Protein AF-A0A6I9MZI5-F1 (afdb_monomer_lite)

Foldseek 3Di:
DVLVVLLQLLQALVSLVVCVVVVVLVVLVVVLVVDDQLVVNVSSVSNNCSNPDDQDDPVNRGVVPDDDPPVRVVVVVVVVVVSVVVSVVVVVVVVVVVVVVVVVVVVVVVVVVVVVVVVVD

InterPro domains:
  IPR007206 Protein HGH1 C-terminal [PF04064] (5-58)
  IPR039717 Protein Hgh1 [PTHR13387] (1-85)

Organism: NCBI:txid8208

Radius of gyration: 22.85 Å; chains: 1; bounding box: 44×20×77 Å

Structure (mmCIF, N/CA/C/O backbone):
data_AF-A0A6I9MZI5-F1
#
_entry.id   AF-A0A6I9MZI5-F1
#
loop_
_atom_site.group_PDB
_atom_site.id
_atom_site.type_symbol
_atom_site.label_atom_id
_atom_site.label_alt_id
_atom_site.label_comp_id
_atom_site.label_asym_id
_atom_site.label_entity_id
_atom_site.label_seq_id
_atom_site.pdbx_PDB_ins_code
_atom_site.Cartn_x
_atom_site.Cartn_y
_atom_site.Cartn_z
_atom_site.occupancy
_atom_site.B_iso_or_equiv
_atom_site.auth_seq_id
_atom_site.auth_comp_id
_atom_site.auth_asym_id
_atom_site.auth_atom_id
_atom_site.pdbx_PDB_model_num
ATOM 1 N N . MET A 1 1 ? 0.926 9.900 4.571 1.00 78.00 1 MET A N 1
ATOM 2 C CA . MET A 1 1 ? 2.022 10.777 4.078 1.00 78.00 1 MET A CA 1
ATOM 3 C C . MET A 1 1 ? 3.391 10.088 4.002 1.00 78.00 1 MET A C 1
ATOM 5 O O . MET A 1 1 ? 3.969 10.060 2.923 1.00 78.00 1 MET A O 1
ATOM 9 N N . LEU A 1 2 ? 3.970 9.542 5.089 1.00 94.25 2 LEU A N 1
ATOM 10 C CA . LEU A 1 2 ? 5.327 8.951 5.017 1.00 94.25 2 LEU A CA 1
ATOM 11 C C . LEU A 1 2 ? 5.385 7.636 4.221 1.00 94.25 2 LEU A C 1
ATOM 13 O O . LEU A 1 2 ? 6.243 7.505 3.355 1.00 94.25 2 LEU A O 1
ATOM 17 N N . LEU A 1 3 ? 4.469 6.694 4.472 1.00 95.81 3 LEU A N 1
ATOM 18 C CA . LEU A 1 3 ? 4.428 5.416 3.743 1.00 95.81 3 LEU A CA 1
ATOM 19 C C . LEU A 1 3 ? 4.167 5.611 2.247 1.00 95.81 3 LEU A C 1
ATOM 21 O O . LEU A 1 3 ? 4.867 5.029 1.430 1.00 95.81 3 LEU A O 1
ATOM 25 N N . GLU A 1 4 ? 3.249 6.506 1.887 1.00 95.06 4 GLU A N 1
ATOM 26 C CA . GLU A 1 4 ? 2.990 6.876 0.487 1.00 95.06 4 GLU A CA 1
ATOM 27 C C . GLU A 1 4 ? 4.228 7.492 -0.178 1.00 95.06 4 GLU A C 1
ATOM 29 O O . GLU A 1 4 ? 4.495 7.239 -1.346 1.00 95.06 4 GLU A O 1
ATOM 34 N N . THR A 1 5 ? 5.031 8.262 0.567 1.00 96.62 5 THR A N 1
ATOM 35 C CA . THR A 1 5 ? 6.302 8.794 0.049 1.00 96.62 5 THR A CA 1
ATOM 36 C C . THR A 1 5 ? 7.301 7.666 -0.205 1.00 96.62 5 THR A C 1
ATOM 38 O O . THR A 1 5 ? 7.998 7.683 -1.216 1.00 96.62 5 THR A O 1
ATOM 41 N N . LEU A 1 6 ? 7.378 6.674 0.689 1.00 96.94 6 LEU A N 1
ATOM 42 C CA . LEU A 1 6 ? 8.219 5.495 0.478 1.00 96.94 6 LEU A CA 1
ATOM 43 C C . LEU A 1 6 ? 7.751 4.690 -0.741 1.00 96.94 6 LEU A C 1
ATOM 45 O O . LEU A 1 6 ? 8.586 4.305 -1.552 1.00 96.94 6 LEU A O 1
ATOM 49 N N . LEU A 1 7 ? 6.440 4.510 -0.903 1.00 97.19 7 LEU A N 1
ATOM 50 C CA . LEU A 1 7 ? 5.837 3.870 -2.073 1.00 97.19 7 LEU A CA 1
ATOM 51 C C . LEU A 1 7 ? 6.140 4.643 -3.365 1.00 97.19 7 LEU A C 1
ATOM 53 O O . LEU A 1 7 ? 6.476 4.059 -4.388 1.00 97.19 7 LEU A O 1
ATOM 57 N N . LEU A 1 8 ? 6.105 5.974 -3.326 1.00 96.75 8 LEU A N 1
ATOM 58 C CA . LEU A 1 8 ? 6.468 6.781 -4.487 1.00 96.75 8 LEU A CA 1
ATOM 59 C C . LEU A 1 8 ? 7.955 6.629 -4.845 1.00 96.75 8 LEU A C 1
ATOM 61 O O . LEU A 1 8 ? 8.309 6.598 -6.020 1.00 96.75 8 LEU A O 1
ATOM 65 N N . LEU A 1 9 ? 8.841 6.494 -3.853 1.00 96.81 9 LEU A N 1
ATOM 66 C CA . LEU A 1 9 ? 10.261 6.237 -4.108 1.00 96.81 9 LEU A CA 1
ATOM 67 C C . LEU A 1 9 ? 10.481 4.882 -4.794 1.00 96.81 9 LEU A C 1
ATOM 69 O O . LEU A 1 9 ? 11.375 4.782 -5.636 1.00 96.81 9 LEU A O 1
ATOM 73 N N . THR A 1 10 ? 9.671 3.862 -4.491 1.00 97.12 10 THR A N 1
ATOM 74 C CA . THR A 1 10 ? 9.760 2.540 -5.134 1.00 97.12 10 THR A CA 1
ATOM 75 C C . THR A 1 10 ? 9.186 2.504 -6.554 1.00 97.12 10 THR A C 1
ATOM 77 O O . THR A 1 10 ? 9.308 1.477 -7.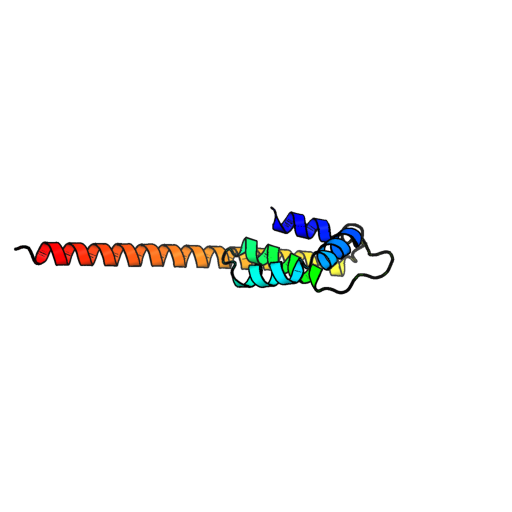222 1.00 97.12 10 THR A O 1
ATOM 80 N N . ALA A 1 11 ? 8.649 3.615 -7.075 1.00 96.94 11 ALA A N 1
ATOM 81 C CA . ALA A 1 11 ? 8.208 3.710 -8.469 1.00 96.94 11 ALA A CA 1
ATOM 82 C C . ALA A 1 11 ? 9.341 3.447 -9.472 1.00 96.94 11 ALA A C 1
ATOM 84 O O . ALA A 1 11 ? 9.110 2.883 -10.539 1.00 96.94 11 ALA A O 1
ATOM 85 N N . THR A 1 12 ? 10.579 3.809 -9.124 1.00 96.81 12 THR A N 1
ATOM 86 C CA . THR A 1 12 ? 11.750 3.593 -9.983 1.00 96.81 12 THR A CA 1
ATOM 87 C C . THR A 1 12 ? 12.572 2.396 -9.522 1.00 96.81 12 THR A C 1
ATOM 89 O O . THR A 1 12 ? 12.719 2.156 -8.319 1.00 96.81 12 THR A O 1
ATOM 92 N N . LYS A 1 13 ? 13.223 1.715 -10.471 1.00 96.25 13 LYS A N 1
ATOM 93 C CA . LYS A 1 13 ? 14.210 0.666 -10.174 1.00 96.25 13 LYS A CA 1
ATOM 94 C C . LYS A 1 13 ? 15.268 1.113 -9.164 1.00 96.25 13 LYS A C 1
ATOM 96 O O . LYS A 1 13 ? 15.578 0.394 -8.222 1.00 96.25 13 LYS A O 1
ATOM 101 N N . ALA A 1 14 ? 15.820 2.316 -9.334 1.00 96.56 14 ALA A N 1
ATOM 102 C CA . ALA A 1 14 ? 16.847 2.833 -8.430 1.00 96.56 14 ALA A CA 1
ATOM 103 C C . ALA A 1 14 ? 16.341 2.934 -6.980 1.00 96.56 14 ALA A C 1
ATOM 105 O O . ALA A 1 14 ? 17.085 2.636 -6.046 1.00 96.56 14 ALA A O 1
ATOM 106 N N . GLY A 1 15 ? 15.076 3.320 -6.791 1.00 96.88 15 GLY A N 1
ATOM 107 C CA . GLY A 1 15 ? 14.428 3.322 -5.486 1.00 96.88 15 GLY A CA 1
ATOM 108 C C . GLY A 1 15 ? 14.252 1.918 -4.913 1.00 96.88 15 GLY A C 1
ATOM 109 O O . GLY A 1 15 ? 14.663 1.681 -3.776 1.00 96.88 15 GLY A O 1
ATOM 110 N N . ARG A 1 16 ? 13.735 0.967 -5.703 1.00 97.19 16 ARG A N 1
ATOM 111 C CA . ARG A 1 16 ? 13.586 -0.442 -5.284 1.00 97.19 16 ARG A CA 1
ATOM 112 C C . ARG A 1 16 ? 14.923 -1.071 -4.884 1.00 97.19 16 ARG A C 1
ATOM 114 O O . ARG A 1 16 ? 15.039 -1.600 -3.779 1.00 97.19 16 ARG A O 1
ATOM 121 N N . ASP A 1 17 ? 15.967 -0.877 -5.692 1.00 96.62 17 ASP A N 1
ATOM 122 C CA . ASP A 1 17 ? 17.330 -1.345 -5.404 1.00 96.62 17 ASP A CA 1
ATOM 123 C C . ASP A 1 17 ? 17.860 -0.790 -4.065 1.00 96.62 17 ASP A C 1
ATOM 125 O O . ASP A 1 17 ? 18.592 -1.465 -3.336 1.00 96.62 17 ASP A O 1
ATOM 129 N N . ILE A 1 18 ? 17.550 0.471 -3.731 1.00 97.69 18 ILE A N 1
ATOM 130 C CA . ILE A 1 18 ? 17.955 1.079 -2.454 1.00 97.69 18 ILE A CA 1
ATOM 131 C C . ILE A 1 18 ? 17.216 0.415 -1.291 1.00 97.69 18 ILE A C 1
ATOM 133 O O . ILE A 1 18 ? 17.842 0.112 -0.272 1.00 97.69 18 ILE A O 1
ATOM 137 N N . PHE A 1 19 ? 15.912 0.185 -1.426 1.00 97.25 19 PHE A N 1
ATOM 138 C CA . PHE A 1 19 ? 15.097 -0.426 -0.377 1.00 97.25 19 PHE A CA 1
ATOM 139 C C . PHE A 1 19 ? 15.518 -1.872 -0.097 1.00 97.25 19 PHE A C 1
ATOM 141 O O . PHE A 1 19 ? 15.629 -2.258 1.071 1.00 97.25 19 PHE A O 1
ATOM 148 N N . GLU A 1 20 ? 15.839 -2.638 -1.142 1.00 95.19 20 GLU A N 1
ATOM 149 C CA . GLU A 1 20 ? 16.388 -3.989 -1.020 1.00 95.19 20 GLU A CA 1
ATOM 150 C C . GLU A 1 20 ? 17.727 -3.969 -0.263 1.00 95.19 20 GLU A C 1
ATOM 152 O O . GLU A 1 20 ? 17.876 -4.619 0.777 1.00 95.19 20 GLU A O 1
ATOM 157 N N . LYS A 1 21 ? 18.678 -3.124 -0.695 1.00 97.25 21 LYS A N 1
ATOM 158 C CA . LYS A 1 21 ? 19.996 -2.960 -0.044 1.00 97.25 21 LYS A CA 1
ATOM 159 C C . LYS A 1 21 ? 19.904 -2.524 1.416 1.00 97.25 21 LYS A C 1
ATOM 161 O O . LYS A 1 21 ? 20.817 -2.790 2.197 1.00 97.25 21 LYS A O 1
ATOM 166 N N . LYS A 1 22 ? 18.843 -1.805 1.783 1.00 97.06 22 LYS A N 1
ATOM 167 C CA . LYS A 1 22 ? 18.588 -1.336 3.150 1.00 97.06 22 LYS A CA 1
ATOM 168 C C . LYS A 1 22 ? 17.716 -2.288 3.965 1.00 97.06 22 LYS A C 1
ATOM 170 O O . LYS A 1 22 ? 17.454 -1.986 5.124 1.00 97.06 22 LYS A O 1
ATOM 175 N N . SER A 1 23 ? 17.307 -3.425 3.396 1.00 95.75 23 SER A N 1
ATOM 176 C CA . SER A 1 23 ? 16.448 -4.409 4.061 1.00 95.75 23 SER A CA 1
ATOM 177 C C . SER A 1 23 ? 15.167 -3.776 4.617 1.00 95.75 23 SER A C 1
ATOM 179 O O . SER A 1 23 ? 14.769 -4.041 5.751 1.00 95.75 23 SER A O 1
ATOM 181 N N . VAL A 1 24 ? 14.515 -2.926 3.817 1.00 97.19 24 VAL A N 1
ATOM 182 C CA . VAL A 1 24 ? 13.281 -2.238 4.228 1.00 97.19 24 VAL A CA 1
ATOM 183 C C . VAL A 1 24 ? 12.113 -3.219 4.358 1.00 97.19 24 VAL A C 1
ATOM 185 O O . VAL A 1 24 ? 11.339 -3.116 5.307 1.00 97.19 24 VAL A O 1
ATOM 188 N N . TYR A 1 25 ? 12.016 -4.216 3.471 1.00 96.81 25 TYR A N 1
ATOM 189 C CA . TYR A 1 25 ? 10.910 -5.181 3.473 1.00 96.81 25 TYR A CA 1
ATOM 190 C C . TYR A 1 25 ? 10.704 -5.897 4.824 1.00 96.81 25 TYR A C 1
ATOM 192 O O . TYR A 1 25 ? 9.590 -5.841 5.339 1.00 96.81 25 TYR A O 1
ATOM 200 N N . PRO A 1 26 ? 11.721 -6.518 5.461 1.00 97.00 26 PRO A N 1
ATOM 201 C CA . PRO A 1 26 ? 11.543 -7.138 6.775 1.00 97.00 26 PRO A CA 1
ATOM 202 C C . PRO A 1 26 ? 10.975 -6.198 7.845 1.00 97.00 26 PRO A C 1
ATOM 204 O O . PRO A 1 26 ? 10.202 -6.654 8.685 1.00 97.00 26 PRO A O 1
ATOM 207 N N . ILE A 1 27 ? 11.339 -4.911 7.805 1.00 96.62 27 ILE A N 1
ATOM 208 C CA . ILE A 1 27 ? 10.859 -3.893 8.747 1.00 96.62 27 ILE A CA 1
ATOM 209 C C . ILE A 1 27 ? 9.390 -3.576 8.459 1.00 96.62 27 ILE A C 1
ATOM 211 O O . ILE A 1 27 ? 8.575 -3.613 9.375 1.00 96.62 27 ILE A O 1
ATOM 215 N N . MET A 1 28 ? 9.045 -3.313 7.195 1.00 97.06 28 MET A N 1
ATOM 216 C CA . MET A 1 28 ? 7.669 -2.986 6.796 1.00 97.06 28 MET A CA 1
ATOM 217 C C . MET A 1 28 ? 6.720 -4.165 7.005 1.00 97.06 28 MET A C 1
ATOM 219 O O . MET A 1 28 ? 5.628 -3.980 7.524 1.00 97.06 28 MET A O 1
ATOM 223 N N . ARG A 1 29 ? 7.158 -5.394 6.711 1.00 96.44 29 ARG A N 1
ATOM 224 C CA . ARG A 1 29 ? 6.382 -6.609 6.981 1.00 96.44 29 ARG A CA 1
ATOM 225 C C . ARG A 1 29 ? 6.076 -6.777 8.463 1.00 96.44 29 ARG A C 1
ATOM 227 O O . ARG A 1 29 ? 5.009 -7.271 8.808 1.00 96.44 29 ARG A O 1
ATOM 234 N N . GLU A 1 30 ? 7.028 -6.455 9.337 1.00 97.56 30 GLU A N 1
ATOM 235 C CA . GLU A 1 30 ? 6.769 -6.524 10.772 1.00 97.56 30 GLU A CA 1
ATOM 236 C C . GLU A 1 30 ? 5.842 -5.391 11.199 1.00 97.56 30 GLU A C 1
ATOM 238 O O . GLU A 1 30 ? 4.838 -5.669 11.834 1.00 97.56 30 GLU A O 1
ATOM 243 N N . PHE A 1 31 ? 6.098 -4.155 10.768 1.00 96.75 31 PHE A N 1
ATOM 244 C CA . PHE A 1 31 ? 5.230 -3.009 11.042 1.00 96.75 31 PHE A CA 1
ATOM 245 C C . PHE A 1 31 ? 3.766 -3.266 10.638 1.00 96.75 31 PHE A C 1
ATOM 247 O O . PHE A 1 31 ? 2.873 -3.073 11.458 1.00 96.75 31 PHE A O 1
ATOM 254 N N . HIS A 1 32 ? 3.531 -3.827 9.448 1.00 95.31 32 HIS A N 1
ATOM 255 C CA . HIS A 1 32 ? 2.201 -4.197 8.955 1.00 95.31 32 HIS A CA 1
ATOM 256 C C . HIS A 1 32 ? 1.416 -5.116 9.910 1.00 95.31 32 HIS A C 1
ATOM 258 O O . HIS A 1 32 ? 0.199 -5.028 9.988 1.00 95.31 32 HIS A O 1
ATOM 264 N N . LYS A 1 33 ? 2.082 -6.009 10.657 1.00 94.69 33 LYS A N 1
ATOM 265 C CA . LYS A 1 33 ? 1.389 -6.914 11.596 1.00 94.69 33 LYS A CA 1
ATOM 266 C C . LYS A 1 33 ? 0.928 -6.223 12.879 1.00 94.69 33 LYS A C 1
ATOM 268 O O . LYS A 1 33 ? 0.082 -6.773 13.577 1.00 94.69 33 LYS A O 1
ATOM 273 N N . TRP A 1 34 ? 1.571 -5.116 13.244 1.00 96.19 34 TRP A N 1
ATOM 274 C CA . TRP A 1 34 ? 1.345 -4.421 14.514 1.00 96.19 34 TRP A CA 1
ATOM 275 C C . TRP A 1 34 ? 0.464 -3.187 14.342 1.00 96.19 34 TRP A C 1
ATOM 277 O O . TRP A 1 34 ? -0.092 -2.709 15.327 1.00 96.19 34 TRP A O 1
ATOM 287 N N . GLU A 1 35 ? 0.370 -2.659 13.123 1.00 95.44 35 GLU A N 1
ATOM 288 C CA . GLU A 1 35 ? -0.423 -1.477 12.827 1.00 95.44 35 GLU A CA 1
ATOM 289 C C . GLU A 1 35 ? -1.925 -1.781 12.881 1.00 95.44 35 GLU A C 1
ATOM 291 O O . GLU A 1 35 ? -2.396 -2.817 12.412 1.00 95.44 35 GLU A O 1
ATOM 296 N N . THR A 1 36 ? -2.670 -0.861 13.485 1.00 92.81 36 THR A N 1
ATOM 297 C CA . THR A 1 36 ? -4.112 -0.996 13.725 1.00 92.81 36 THR A CA 1
ATOM 298 C C . THR A 1 36 ? -4.925 0.036 12.960 1.00 92.81 36 THR A C 1
ATOM 300 O O . THR A 1 36 ? -6.122 -0.162 12.762 1.00 92.81 36 THR A O 1
ATOM 303 N N . ASP A 1 37 ? -4.311 1.149 12.549 1.00 94.25 37 ASP A N 1
ATOM 304 C CA . ASP A 1 37 ? -4.990 2.128 11.712 1.00 94.25 37 ASP A CA 1
ATOM 305 C C . ASP A 1 37 ? -5.172 1.572 10.296 1.00 94.25 37 ASP A C 1
ATOM 307 O O . ASP A 1 37 ? -4.206 1.274 9.593 1.00 94.25 37 ASP A O 1
ATOM 311 N N . VAL A 1 38 ? -6.430 1.457 9.873 1.00 94.31 38 VAL A N 1
ATOM 312 C CA . VAL A 1 38 ? -6.810 0.841 8.594 1.00 94.31 38 VAL A CA 1
ATOM 313 C C . VAL A 1 38 ? -6.158 1.515 7.384 1.00 94.31 38 VAL A C 1
ATOM 315 O O . VAL A 1 38 ? -5.745 0.827 6.454 1.00 94.31 38 VAL A O 1
ATOM 318 N N . HIS A 1 39 ? -5.997 2.843 7.402 1.00 93.94 39 HIS A N 1
ATOM 319 C CA . HIS A 1 39 ? -5.387 3.583 6.293 1.00 93.94 39 HIS A CA 1
ATOM 320 C C . HIS A 1 39 ? -3.874 3.396 6.273 1.00 93.94 39 HIS A C 1
ATOM 322 O O . HIS A 1 39 ? -3.268 3.281 5.206 1.00 93.94 39 HIS A O 1
ATOM 328 N N . VAL A 1 40 ? -3.246 3.347 7.449 1.00 95.56 40 VAL A N 1
ATOM 329 C CA . VAL A 1 40 ? -1.805 3.095 7.561 1.00 95.56 40 VAL A CA 1
ATOM 330 C C . VAL A 1 40 ? -1.475 1.661 7.145 1.00 95.56 40 VAL A C 1
ATOM 332 O O . VAL A 1 40 ? -0.511 1.463 6.402 1.00 95.56 40 VAL A O 1
ATOM 335 N N . THR A 1 41 ? -2.283 0.683 7.559 1.00 95.31 41 THR A N 1
ATOM 336 C CA . THR A 1 41 ? -2.139 -0.720 7.155 1.00 95.31 41 THR A CA 1
ATOM 337 C C . THR A 1 41 ? -2.268 -0.866 5.642 1.00 95.31 41 THR A C 1
ATOM 339 O O . THR A 1 41 ? -1.358 -1.420 5.032 1.00 95.31 41 THR A O 1
ATOM 342 N N . ALA A 1 42 ? -3.288 -0.266 5.018 1.00 95.44 42 ALA A N 1
ATOM 343 C CA . ALA A 1 42 ? -3.462 -0.296 3.563 1.00 95.44 42 ALA A CA 1
ATOM 344 C C . ALA A 1 42 ? -2.279 0.338 2.809 1.00 95.44 42 ALA A C 1
ATOM 346 O O . ALA A 1 42 ? -1.738 -0.231 1.861 1.00 95.44 42 ALA A O 1
ATOM 347 N N . ALA A 1 43 ? -1.795 1.500 3.263 1.00 96.31 43 ALA A N 1
ATOM 348 C CA . ALA A 1 43 ? -0.613 2.126 2.669 1.00 96.31 43 ALA A CA 1
ATOM 349 C C . ALA A 1 43 ? 0.658 1.272 2.849 1.00 96.31 43 ALA A C 1
ATOM 351 O O . ALA A 1 43 ? 1.537 1.264 1.982 1.00 96.31 43 ALA A O 1
ATOM 352 N N . CYS A 1 44 ? 0.780 0.565 3.976 1.00 97.19 44 CYS A N 1
ATOM 353 C CA . CYS A 1 44 ? 1.888 -0.347 4.234 1.00 97.19 44 CYS A CA 1
ATOM 354 C C . CYS A 1 44 ? 1.811 -1.601 3.358 1.00 97.19 44 CYS A C 1
ATOM 356 O O . CYS A 1 44 ? 2.843 -2.023 2.838 1.00 97.19 44 CYS A O 1
ATOM 358 N N . GLU A 1 45 ? 0.616 -2.156 3.158 1.00 95.62 45 GLU A N 1
ATOM 359 C CA . GLU A 1 45 ? 0.363 -3.309 2.293 1.00 95.62 45 GLU A CA 1
ATOM 360 C C . GLU A 1 45 ? 0.827 -3.022 0.862 1.00 95.62 45 GLU A C 1
ATOM 362 O O . GLU A 1 45 ? 1.708 -3.723 0.369 1.00 95.62 45 GLU A O 1
ATOM 367 N N . LYS A 1 46 ? 0.394 -1.901 0.267 1.00 95.81 46 LYS A N 1
ATOM 368 C CA . LYS A 1 46 ? 0.842 -1.462 -1.072 1.00 95.81 46 LYS A CA 1
ATOM 369 C C . LYS A 1 46 ? 2.363 -1.348 -1.181 1.00 95.81 46 LYS A C 1
ATOM 371 O O . LYS A 1 46 ? 2.968 -1.750 -2.174 1.00 95.81 46 LYS A O 1
ATOM 376 N N . LEU A 1 47 ? 3.015 -0.802 -0.151 1.00 97.25 47 LEU A N 1
ATOM 377 C CA . LEU A 1 47 ? 4.477 -0.729 -0.114 1.00 97.25 47 LEU A CA 1
ATOM 378 C C . LEU A 1 47 ? 5.108 -2.124 -0.045 1.00 97.25 47 LEU A C 1
ATOM 380 O O . LEU A 1 47 ? 6.080 -2.388 -0.749 1.00 97.25 47 LEU A O 1
ATOM 384 N N . VAL A 1 48 ? 4.583 -3.013 0.797 1.00 96.94 48 VAL A N 1
ATOM 385 C CA . VAL A 1 48 ? 5.075 -4.387 0.927 1.00 96.94 48 VAL A CA 1
ATOM 386 C C . VAL A 1 48 ? 4.922 -5.149 -0.386 1.00 96.94 48 VAL A C 1
ATOM 388 O O . VAL A 1 48 ? 5.887 -5.794 -0.789 1.00 96.94 48 VAL A O 1
ATOM 391 N N . GLU A 1 49 ? 3.781 -5.035 -1.065 1.00 95.50 49 GLU A N 1
ATOM 392 C CA . GLU A 1 49 ? 3.520 -5.657 -2.369 1.00 95.50 49 GLU A CA 1
ATOM 393 C C . GLU A 1 49 ? 4.578 -5.273 -3.407 1.00 95.50 49 GLU A C 1
ATOM 395 O O . GLU A 1 49 ? 5.168 -6.148 -4.041 1.00 95.50 49 GLU A O 1
ATOM 400 N N . VAL A 1 50 ? 4.904 -3.981 -3.519 1.00 96.12 50 VAL A N 1
ATOM 401 C CA . VAL A 1 50 ? 5.957 -3.517 -4.438 1.00 96.12 50 VAL A CA 1
ATOM 402 C C . VAL A 1 50 ? 7.340 -4.036 -4.031 1.00 96.12 50 VAL A C 1
ATOM 404 O O . VAL A 1 50 ? 8.164 -4.324 -4.894 1.00 96.12 50 VAL A O 1
ATOM 407 N N . LEU A 1 51 ? 7.623 -4.163 -2.732 1.00 96.12 51 LEU A N 1
ATOM 408 C CA . LEU A 1 51 ? 8.933 -4.615 -2.247 1.00 96.12 51 LEU A CA 1
ATOM 409 C C . LEU A 1 51 ? 9.175 -6.121 -2.386 1.00 96.12 51 LEU A C 1
ATOM 411 O O . LEU A 1 51 ? 10.334 -6.537 -2.365 1.00 96.12 51 LEU A O 1
ATOM 415 N N . ILE A 1 52 ? 8.119 -6.931 -2.461 1.00 95.69 52 ILE A N 1
ATOM 416 C CA . ILE A 1 52 ? 8.226 -8.382 -2.681 1.00 95.69 52 ILE A CA 1
ATOM 41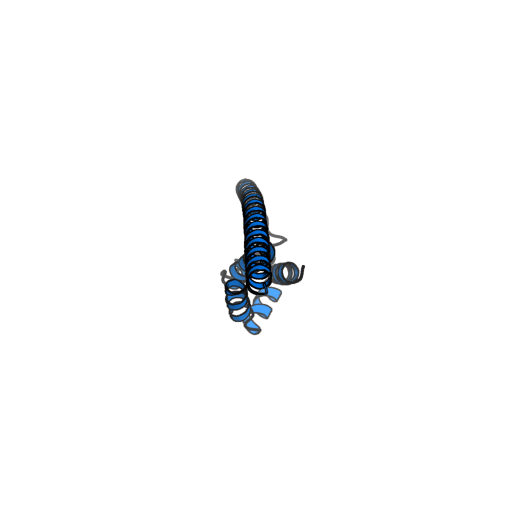7 C C . ILE A 1 52 ? 8.059 -8.777 -4.147 1.00 95.69 52 ILE A C 1
ATOM 419 O O . ILE A 1 52 ? 8.356 -9.920 -4.488 1.00 95.69 52 ILE A O 1
ATOM 423 N N . GLY A 1 53 ? 7.543 -7.868 -4.976 1.00 94.38 53 GLY A N 1
ATOM 424 C CA . GLY A 1 53 ? 7.349 -8.090 -6.400 1.00 94.38 53 GLY A CA 1
ATOM 425 C C . GLY A 1 53 ? 8.669 -8.252 -7.150 1.00 94.38 53 GLY A C 1
ATOM 426 O O . GLY A 1 53 ? 9.699 -7.695 -6.767 1.00 94.38 53 GLY A O 1
ATOM 427 N N . ASP A 1 54 ? 8.620 -9.014 -8.239 1.00 94.19 54 ASP A N 1
ATOM 428 C CA . ASP A 1 54 ? 9.745 -9.129 -9.1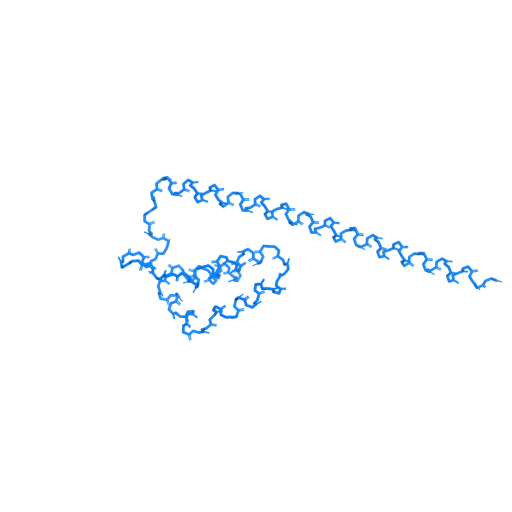60 1.00 94.19 54 ASP A CA 1
ATOM 429 C C . ASP A 1 54 ? 9.989 -7.798 -9.891 1.00 94.19 54 ASP A C 1
ATOM 431 O O . ASP A 1 54 ? 9.069 -7.014 -10.140 1.00 94.19 54 ASP A O 1
ATOM 435 N N . GLU A 1 55 ? 11.247 -7.547 -10.255 1.00 94.38 55 GLU A N 1
ATOM 436 C CA . GLU A 1 55 ? 11.616 -6.358 -11.022 1.00 94.38 55 GLU A CA 1
ATOM 437 C C . GLU A 1 55 ? 10.983 -6.410 -12.432 1.00 94.38 55 GLU A C 1
ATOM 439 O O . GLU A 1 55 ? 11.094 -7.445 -13.099 1.00 94.38 55 GLU A O 1
ATOM 444 N N . PRO A 1 56 ? 10.350 -5.317 -12.910 1.00 93.00 56 PRO A N 1
ATOM 445 C CA . PRO A 1 56 ? 9.777 -5.250 -14.253 1.00 93.00 56 PRO A CA 1
ATOM 446 C C . PRO A 1 56 ? 10.789 -5.495 -15.382 1.00 93.00 56 PRO A C 1
ATOM 448 O O . PRO A 1 56 ? 12.006 -5.401 -15.203 1.00 93.00 56 PRO A O 1
ATOM 451 N N . GLU A 1 57 ? 10.273 -5.763 -16.583 1.00 92.25 57 GLU A N 1
ATOM 452 C CA . GLU A 1 57 ? 11.099 -5.919 -17.782 1.00 92.25 57 GLU A CA 1
ATOM 453 C C . GLU A 1 57 ? 11.885 -4.633 -18.118 1.00 92.25 57 GLU A C 1
ATOM 455 O O . GLU A 1 57 ? 11.431 -3.525 -17.811 1.00 92.25 57 GLU A O 1
ATOM 460 N N . PRO A 1 58 ? 13.053 -4.741 -18.786 1.00 91.19 58 PRO A N 1
ATOM 461 C CA . PRO A 1 58 ? 13.796 -3.571 -19.244 1.00 91.19 58 PRO A CA 1
ATOM 462 C C . PRO A 1 58 ? 12.933 -2.652 -20.116 1.00 91.19 58 PRO A C 1
ATOM 464 O O . PRO A 1 58 ? 12.295 -3.110 -21.064 1.00 91.19 58 PRO A O 1
ATOM 467 N N . GLY A 1 59 ? 12.939 -1.354 -19.824 1.00 90.00 59 GLY A N 1
ATOM 468 C CA . GLY A 1 59 ? 12.037 -0.368 -20.426 1.00 90.00 59 GLY A CA 1
ATOM 469 C C . GLY A 1 59 ? 10.741 -0.120 -19.643 1.00 90.00 59 GLY A C 1
ATOM 470 O O . GLY A 1 59 ? 9.987 0.773 -20.020 1.00 90.00 59 GLY A O 1
ATOM 471 N N . MET A 1 60 ? 10.486 -0.860 -18.558 1.00 93.25 60 MET A N 1
ATOM 472 C CA . MET A 1 60 ? 9.368 -0.649 -17.624 1.00 93.25 60 MET A CA 1
ATOM 473 C C . MET A 1 60 ? 9.854 -0.307 -16.206 1.00 93.25 60 MET A C 1
ATOM 475 O O . MET A 1 60 ? 9.164 -0.544 -15.216 1.00 93.25 60 MET A O 1
ATOM 479 N N . GLU A 1 61 ? 11.063 0.244 -16.072 1.00 94.25 61 GLU A N 1
ATOM 480 C CA . GLU A 1 61 ? 11.687 0.453 -14.761 1.00 94.25 61 GLU A CA 1
ATOM 481 C C . GLU A 1 61 ? 10.988 1.525 -13.912 1.00 94.25 61 GLU A C 1
ATOM 483 O O . GLU A 1 61 ? 11.118 1.504 -12.680 1.00 94.25 61 GLU A O 1
ATOM 488 N N . ASN A 1 62 ? 10.290 2.468 -14.554 1.00 95.50 62 ASN A N 1
ATOM 489 C CA . ASN A 1 62 ? 9.529 3.529 -13.906 1.00 95.50 62 ASN A CA 1
ATOM 490 C C . ASN A 1 62 ? 8.024 3.256 -14.013 1.00 95.50 62 ASN A C 1
ATOM 492 O O . ASN A 1 62 ? 7.411 3.465 -15.058 1.00 95.50 62 ASN A O 1
ATOM 496 N N . LEU A 1 63 ? 7.427 2.844 -12.896 1.00 93.38 63 LEU A N 1
ATOM 497 C CA . LEU A 1 63 ? 6.014 2.465 -12.803 1.00 93.38 63 LEU A CA 1
ATOM 498 C C . LEU A 1 63 ? 5.044 3.635 -13.050 1.00 93.38 63 LEU A C 1
ATOM 500 O O . LEU A 1 63 ? 3.852 3.409 -13.215 1.00 93.38 63 LEU A O 1
ATOM 504 N N . LEU A 1 64 ? 5.535 4.877 -13.074 1.00 93.69 64 LEU A N 1
ATOM 505 C CA . LEU A 1 64 ? 4.729 6.070 -13.357 1.00 93.69 64 LEU A CA 1
ATOM 506 C C . LEU A 1 64 ? 4.705 6.452 -14.843 1.00 93.69 64 LEU A C 1
ATOM 508 O O . LEU A 1 64 ? 3.940 7.331 -15.226 1.00 93.69 64 LEU A O 1
ATOM 512 N N . GLU A 1 65 ? 5.567 5.848 -15.660 1.00 93.56 65 GLU A N 1
ATOM 513 C CA . GLU A 1 65 ? 5.747 6.196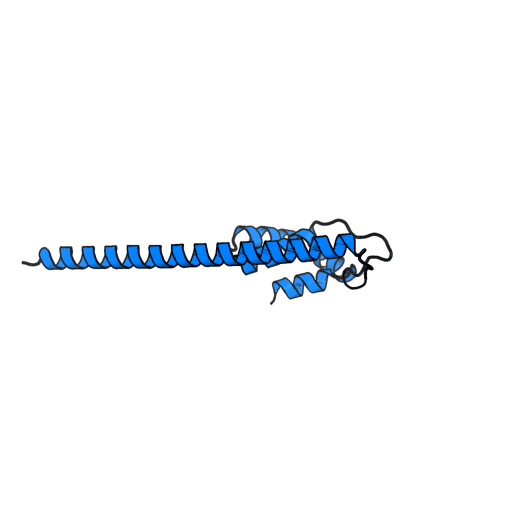 -17.079 1.00 93.56 65 GLU A CA 1
ATOM 514 C C . GLU A 1 65 ? 5.349 5.052 -18.023 1.00 93.56 65 GLU A C 1
ATOM 516 O O . GLU A 1 65 ? 5.505 5.172 -19.235 1.00 93.56 65 GLU A O 1
ATOM 521 N N . VAL A 1 66 ? 4.843 3.941 -17.484 1.00 91.00 66 VAL A N 1
ATOM 522 C CA . VAL A 1 66 ? 4.391 2.788 -18.271 1.00 91.00 66 VAL A CA 1
ATOM 523 C C . VAL A 1 66 ? 3.040 3.055 -18.929 1.00 91.00 66 VAL A C 1
ATOM 525 O O . VAL A 1 66 ? 2.099 3.513 -18.284 1.00 91.00 66 VAL A O 1
ATOM 528 N N . ASP A 1 67 ? 2.935 2.704 -20.211 1.00 91.19 67 ASP A N 1
ATOM 529 C CA . ASP A 1 67 ? 1.674 2.737 -20.947 1.00 91.19 67 ASP A CA 1
ATOM 530 C C . ASP A 1 67 ? 0.751 1.611 -20.456 1.00 91.19 67 ASP A C 1
ATOM 532 O O . ASP A 1 67 ? 1.059 0.423 -20.593 1.00 91.19 67 ASP A O 1
ATOM 536 N N . ILE A 1 68 ? -0.400 1.984 -19.896 1.00 91.19 68 ILE A N 1
ATOM 537 C CA . ILE A 1 68 ? -1.392 1.041 -19.374 1.00 91.19 68 ILE A CA 1
ATOM 538 C C . ILE A 1 68 ? -2.492 0.849 -20.430 1.00 91.19 68 ILE A C 1
ATOM 540 O O . ILE A 1 68 ? -3.100 1.828 -20.863 1.00 91.19 68 ILE A O 1
ATOM 544 N N . PRO A 1 69 ? -2.787 -0.390 -20.865 1.00 96.25 69 PRO A N 1
ATOM 545 C CA . PRO A 1 69 ? -3.933 -0.648 -21.732 1.00 96.25 69 PRO A CA 1
ATOM 546 C C . PRO A 1 69 ? -5.254 -0.259 -21.053 1.00 96.25 69 PRO A C 1
ATOM 548 O O . PRO A 1 69 ? -5.440 -0.549 -19.873 1.00 96.25 69 PRO A O 1
ATOM 551 N N . GLU A 1 70 ? -6.207 0.285 -21.814 1.00 96.62 70 GLU A N 1
ATOM 552 C CA . GLU A 1 70 ? -7.498 0.790 -21.303 1.00 96.62 70 GLU A CA 1
ATOM 553 C C . GLU A 1 70 ? -8.252 -0.243 -20.438 1.00 96.62 70 GLU A C 1
ATOM 555 O O . GLU A 1 70 ? -8.704 0.066 -19.340 1.00 96.62 70 GLU A O 1
ATOM 560 N N . GLU A 1 71 ? -8.292 -1.515 -20.856 1.00 96.75 71 GLU A N 1
ATOM 561 C CA . GLU A 1 71 ? -8.939 -2.588 -20.078 1.00 96.75 71 GLU A CA 1
ATOM 562 C C . GLU A 1 71 ? -8.282 -2.809 -18.700 1.00 96.75 71 GLU A C 1
ATOM 564 O O . GLU A 1 71 ? -8.943 -3.194 -17.732 1.00 96.75 71 GLU A O 1
ATOM 569 N N . VAL A 1 72 ? -6.966 -2.609 -18.602 1.00 95.81 72 VAL A N 1
ATOM 570 C CA . VAL A 1 72 ? -6.222 -2.743 -17.344 1.00 95.81 72 VAL A CA 1
ATOM 571 C C . VAL A 1 72 ? -6.454 -1.512 -16.473 1.00 95.81 72 VAL A C 1
ATOM 573 O O . VAL A 1 72 ? -6.717 -1.666 -15.284 1.00 95.81 72 VAL A O 1
ATOM 576 N N . GLU A 1 73 ? -6.435 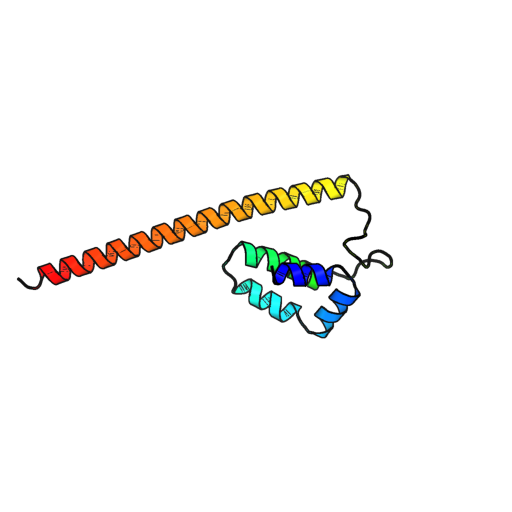-0.316 -17.059 1.00 95.62 73 GLU A N 1
ATOM 577 C CA . GLU A 1 73 ? -6.704 0.943 -16.356 1.00 95.62 73 GLU A CA 1
ATOM 578 C C . GLU A 1 73 ? -8.103 0.954 -15.717 1.00 95.62 73 GLU A C 1
ATOM 580 O O . GLU A 1 73 ? -8.252 1.297 -14.540 1.00 95.62 73 GLU A O 1
ATOM 585 N N . GLU A 1 74 ? -9.123 0.480 -16.438 1.00 97.06 74 GLU A N 1
ATOM 586 C CA . GLU A 1 74 ? -10.480 0.332 -15.903 1.00 97.06 74 GLU A CA 1
ATOM 587 C C . GLU A 1 74 ? -10.534 -0.643 -14.714 1.00 97.06 74 GLU A C 1
ATOM 589 O O . GLU A 1 74 ? -11.214 -0.386 -13.714 1.00 97.06 74 GLU A O 1
ATOM 594 N N . LYS A 1 75 ? -9.812 -1.771 -14.798 1.00 97.81 75 LYS A N 1
ATOM 595 C CA . LYS A 1 75 ? -9.748 -2.764 -13.713 1.00 97.81 75 LYS A CA 1
ATOM 596 C C . LYS A 1 75 ? -9.067 -2.201 -12.473 1.00 97.81 75 LYS A C 1
ATOM 598 O O . LYS A 1 75 ? -9.578 -2.428 -11.378 1.00 97.81 75 LYS A O 1
ATOM 603 N N . LEU A 1 76 ? -7.960 -1.480 -12.647 1.00 94.69 76 LEU A N 1
ATOM 604 C CA . LEU A 1 76 ? -7.230 -0.837 -11.554 1.00 94.69 76 LEU A CA 1
ATOM 605 C C . LEU A 1 76 ? -8.098 0.230 -10.884 1.00 94.69 76 LEU A C 1
ATOM 607 O O . LEU A 1 76 ? -8.335 0.150 -9.686 1.00 94.69 76 LEU A O 1
ATOM 611 N N . THR A 1 77 ? -8.710 1.121 -11.668 1.00 96.25 77 THR A N 1
ATOM 612 C CA . THR A 1 77 ? -9.609 2.167 -11.149 1.00 96.25 77 THR A CA 1
ATOM 613 C C . THR A 1 77 ? -10.775 1.575 -10.352 1.00 96.25 77 THR A C 1
ATOM 615 O O . THR A 1 77 ? -11.161 2.087 -9.300 1.00 96.25 77 THR A O 1
ATOM 618 N N . LYS A 1 78 ? -11.355 0.466 -10.829 1.00 97.69 78 LYS A N 1
ATOM 619 C CA . LYS A 1 78 ? -12.430 -0.233 -10.116 1.00 97.69 78 LYS A CA 1
ATOM 620 C C . LYS A 1 78 ? -11.939 -0.913 -8.836 1.00 97.69 78 LYS A C 1
ATOM 622 O O . LYS A 1 78 ? -12.689 -0.947 -7.860 1.00 97.69 78 LYS A O 1
ATOM 627 N N . ALA A 1 79 ? -10.740 -1.492 -8.854 1.00 96.19 79 ALA A N 1
ATOM 628 C CA . ALA A 1 79 ? -10.132 -2.095 -7.674 1.00 96.19 79 ALA A CA 1
ATOM 629 C C . ALA A 1 79 ? -9.862 -1.032 -6.600 1.00 96.19 79 ALA A C 1
ATOM 631 O O . ALA A 1 79 ? -10.304 -1.220 -5.471 1.00 96.19 79 ALA A O 1
ATOM 632 N N . ASP A 1 80 ? -9.283 0.109 -6.979 1.00 94.56 80 ASP A N 1
ATOM 633 C CA . ASP A 1 80 ? -9.012 1.239 -6.082 1.00 94.56 80 ASP A CA 1
ATOM 634 C C . ASP A 1 80 ? -10.299 1.793 -5.454 1.00 94.56 80 ASP A C 1
ATOM 636 O O . ASP A 1 80 ? -10.378 2.004 -4.245 1.00 94.56 80 ASP A O 1
ATOM 640 N N . ALA A 1 81 ? -11.353 1.984 -6.257 1.00 97.25 81 ALA A N 1
ATOM 641 C CA . ALA A 1 81 ? -12.642 2.455 -5.750 1.00 97.25 81 ALA A CA 1
ATOM 642 C C . ALA A 1 81 ? -13.267 1.470 -4.748 1.00 97.25 81 ALA A C 1
ATOM 644 O O . ALA A 1 81 ? -13.868 1.881 -3.755 1.00 97.25 81 ALA A O 1
ATOM 645 N N . ARG A 1 82 ? -13.125 0.166 -5.008 1.00 96.94 82 ARG A N 1
ATOM 646 C CA . ARG A 1 82 ? -13.623 -0.881 -4.117 1.00 96.94 82 ARG A CA 1
ATOM 647 C C . ARG A 1 82 ? -12.828 -0.936 -2.814 1.00 96.94 82 ARG A C 1
ATOM 649 O O . ARG A 1 82 ? -13.436 -1.046 -1.756 1.00 96.94 82 ARG A O 1
ATOM 656 N N . GLU A 1 83 ? -11.504 -0.863 -2.892 1.00 95.19 83 GLU A N 1
ATOM 657 C CA . GLU A 1 83 ? -10.627 -0.812 -1.722 1.00 95.19 83 GLU A CA 1
ATOM 658 C C . GLU A 1 83 ? -10.990 0.385 -0.834 1.00 95.19 83 GLU A C 1
ATOM 660 O O . GLU A 1 83 ? -11.198 0.222 0.364 1.00 95.19 83 GLU A O 1
ATOM 665 N N . GLN A 1 84 ? -11.173 1.570 -1.426 1.00 94.62 84 GLN A N 1
ATOM 666 C CA . GLN A 1 84 ? -11.564 2.775 -0.696 1.00 94.62 84 GLN A CA 1
ATOM 667 C C . GLN A 1 84 ? -12.907 2.606 0.035 1.00 94.62 84 GLN A C 1
ATOM 669 O O . GLN A 1 84 ? -13.029 2.977 1.202 1.00 94.62 84 GLN A O 1
ATOM 674 N N . GLU A 1 85 ? -13.903 2.003 -0.619 1.00 97.12 85 GLU A N 1
ATOM 675 C CA . GLU A 1 85 ? -15.198 1.702 0.003 1.00 97.12 85 GLU A CA 1
ATOM 676 C C . GLU A 1 85 ? -15.061 0.700 1.168 1.00 97.12 85 GLU A C 1
ATOM 678 O O . GLU A 1 85 ? -15.728 0.835 2.196 1.00 97.12 85 GLU A O 1
ATOM 683 N N . GLU A 1 86 ? -14.210 -0.319 1.023 1.00 96.19 86 GLU A N 1
ATOM 684 C CA . GLU A 1 86 ? -13.934 -1.306 2.074 1.00 96.19 86 GLU A CA 1
ATOM 685 C C . GLU A 1 86 ? -13.212 -0.663 3.275 1.00 96.19 86 GLU A C 1
ATOM 687 O O . GLU A 1 86 ? -13.604 -0.908 4.420 1.00 96.19 86 GLU A O 1
ATOM 692 N N . LEU A 1 87 ? -12.244 0.229 3.034 1.00 95.19 87 LEU A N 1
ATOM 693 C CA . LEU A 1 87 ? -11.531 0.975 4.078 1.00 95.19 87 LEU A CA 1
ATOM 694 C C . LEU A 1 87 ? -12.447 1.919 4.858 1.00 95.19 87 LEU A C 1
ATOM 696 O O . LEU A 1 87 ? -12.364 1.985 6.085 1.00 95.19 87 LEU A O 1
ATOM 700 N N . GLU A 1 88 ? -13.343 2.631 4.172 1.00 95.75 88 GLU A N 1
ATOM 701 C CA . GLU A 1 88 ? -14.317 3.517 4.818 1.00 95.75 88 GLU A CA 1
ATOM 702 C C . GLU A 1 88 ? -15.256 2.733 5.740 1.00 95.75 88 GLU A C 1
ATOM 704 O O . GLU A 1 88 ? -15.436 3.107 6.902 1.00 95.75 88 GLU A O 1
ATOM 709 N N . LYS A 1 89 ? -15.781 1.595 5.266 1.00 96.56 89 LYS A N 1
ATOM 710 C CA . LYS A 1 89 ? -16.628 0.705 6.074 1.00 96.56 89 LYS A CA 1
ATOM 711 C C . LYS A 1 89 ? -15.894 0.166 7.295 1.00 96.56 89 LYS A C 1
ATOM 713 O O . LYS A 1 89 ? -16.469 0.139 8.383 1.00 96.56 89 LYS A O 1
ATOM 718 N N . GLU A 1 90 ? -14.645 -0.267 7.141 1.00 95.50 90 GLU A N 1
ATOM 719 C CA . GLU A 1 90 ? -13.867 -0.786 8.268 1.00 95.50 90 GLU A CA 1
ATOM 720 C C . GLU A 1 90 ? -13.556 0.310 9.289 1.00 95.50 90 GLU A C 1
ATOM 722 O O . GLU A 1 90 ? -13.690 0.099 10.494 1.00 95.50 90 GLU A O 1
ATOM 727 N N . GLN A 1 91 ? -13.238 1.518 8.824 1.00 94.12 91 GLN A N 1
ATOM 728 C CA . GLN A 1 91 ? -13.011 2.657 9.704 1.00 94.12 91 GLN A CA 1
ATOM 729 C C . GLN A 1 91 ? -14.271 3.036 10.496 1.00 94.12 91 GLN A C 1
ATOM 731 O O . GLN A 1 91 ? -14.183 3.393 11.672 1.00 94.12 91 GLN A O 1
ATOM 736 N N . GLU A 1 92 ? -15.448 2.988 9.870 1.00 95.44 92 GLU A N 1
ATOM 737 C CA . GLU A 1 92 ? -16.725 3.216 10.551 1.00 95.44 92 GLU A CA 1
ATOM 738 C C . GLU A 1 92 ? -17.018 2.137 11.595 1.00 95.44 92 GLU A C 1
ATOM 740 O O . GLU A 1 92 ? -17.403 2.472 12.716 1.00 95.44 92 GLU A O 1
ATOM 745 N N . ARG A 1 93 ? -16.785 0.861 11.263 1.00 95.44 93 ARG A N 1
ATOM 746 C CA . ARG A 1 93 ? -16.928 -0.257 12.207 1.00 95.44 93 ARG A CA 1
ATOM 747 C C . ARG A 1 93 ? -16.020 -0.086 13.422 1.00 95.44 93 ARG A C 1
ATOM 749 O O . ARG A 1 93 ? -16.510 -0.127 14.546 1.00 95.44 93 ARG A O 1
ATOM 756 N N . MET A 1 94 ? -14.739 0.206 13.202 1.00 91.94 94 MET A N 1
ATOM 757 C CA . MET A 1 94 ? -13.761 0.464 14.268 1.00 91.94 94 MET A CA 1
ATOM 758 C C . MET A 1 94 ? -14.200 1.620 15.181 1.00 91.94 94 MET A C 1
ATOM 760 O O . MET A 1 94 ? -14.133 1.514 16.404 1.00 91.94 94 MET A O 1
ATOM 764 N N . LYS A 1 95 ? -14.721 2.718 14.610 1.00 92.81 95 LYS A N 1
ATOM 765 C CA . LYS A 1 95 ? -15.248 3.852 15.392 1.00 92.81 95 LYS A CA 1
ATOM 766 C C . LYS A 1 95 ? -16.454 3.459 16.246 1.00 92.81 95 LYS A C 1
ATOM 768 O O . LYS A 1 95 ? -16.519 3.854 17.407 1.00 92.81 95 LYS A O 1
ATOM 773 N N . GLN A 1 96 ? -17.391 2.690 15.691 1.00 94.69 96 GLN A N 1
ATOM 774 C CA . GLN A 1 96 ? -18.560 2.205 16.431 1.00 94.69 96 GLN A CA 1
ATOM 775 C C . GLN A 1 96 ? -18.142 1.290 17.589 1.00 94.69 96 GLN A C 1
ATOM 777 O O . GLN A 1 96 ? -18.612 1.472 18.710 1.00 94.69 96 GLN A O 1
ATOM 782 N N . GLU A 1 97 ? -17.217 0.360 17.347 1.00 93.25 97 GLU A N 1
ATOM 783 C CA . GLU A 1 97 ? -16.673 -0.533 18.375 1.00 93.25 97 GLU A CA 1
ATOM 784 C C . GLU A 1 97 ? -15.982 0.255 19.500 1.00 93.25 97 GLU A C 1
ATOM 786 O O . GLU A 1 97 ? -16.249 0.017 20.681 1.00 93.25 97 GLU A O 1
ATOM 791 N N . GLU A 1 98 ? -15.173 1.262 19.162 1.00 92.00 98 GLU A N 1
ATOM 792 C CA . GLU A 1 98 ? -14.564 2.151 20.153 1.00 92.00 98 GLU A CA 1
ATOM 793 C C . GLU A 1 98 ? -15.595 2.940 20.977 1.00 92.00 98 GLU A C 1
ATOM 795 O O . GLU A 1 98 ? -15.411 3.134 22.183 1.00 92.00 98 GLU A O 1
ATOM 800 N N . GLU A 1 99 ? -16.653 3.454 20.347 1.00 93.81 99 GLU A N 1
ATOM 801 C CA . GLU A 1 99 ? -17.728 4.180 21.033 1.00 93.81 99 GLU A CA 1
ATOM 802 C C . GLU A 1 99 ? -18.505 3.263 21.986 1.00 93.81 99 GLU A C 1
ATOM 804 O O . GLU A 1 99 ? -18.783 3.642 23.130 1.00 93.81 99 GLU A O 1
ATOM 809 N N . GLU A 1 100 ? -18.800 2.034 21.559 1.00 93.69 100 GLU A N 1
ATOM 810 C CA . GLU A 1 100 ? -19.424 1.019 22.403 1.00 93.69 100 GLU A CA 1
ATOM 811 C C . GLU A 1 100 ? -18.537 0.619 23.585 1.00 93.69 100 GLU A C 1
ATOM 813 O O . GLU A 1 100 ? -19.032 0.491 24.709 1.00 93.69 100 GLU A O 1
ATOM 818 N N . GLU A 1 101 ? -17.232 0.440 23.370 1.00 91.50 101 GLU A N 1
ATOM 819 C CA . GLU A 1 101 ? -16.284 0.169 24.450 1.00 91.50 101 GLU A CA 1
ATOM 820 C C . GLU A 1 101 ? -16.224 1.316 25.459 1.00 91.50 101 GLU A C 1
ATOM 822 O O . GLU A 1 101 ? -16.270 1.077 26.669 1.00 91.50 101 GLU A O 1
ATOM 827 N N . LYS A 1 102 ? -16.153 2.565 24.983 1.00 91.50 102 LYS A N 1
ATOM 828 C CA . LYS A 1 102 ? -16.144 3.757 25.843 1.00 91.50 102 LYS A CA 1
ATOM 829 C C . LYS A 1 102 ? -17.412 3.822 26.695 1.00 91.50 102 LYS A C 1
ATOM 831 O O . LYS A 1 102 ? -17.315 4.070 27.897 1.00 91.50 102 LYS A O 1
ATOM 836 N N . LYS A 1 103 ? -18.576 3.516 26.111 1.00 90.50 103 LYS A N 1
ATOM 837 C CA . LYS A 1 103 ? -19.855 3.461 26.832 1.00 90.50 103 LYS A CA 1
ATOM 838 C C . LYS A 1 103 ? -19.889 2.348 27.886 1.00 90.50 103 LYS A C 1
ATOM 840 O O . LYS A 1 103 ? -20.281 2.590 29.024 1.00 90.50 103 LYS A O 1
ATOM 845 N N . LYS A 1 104 ? -19.412 1.142 27.557 1.00 88.56 104 LYS A N 1
ATOM 846 C CA . LYS A 1 104 ? -19.324 0.026 28.520 1.00 88.56 104 LYS A CA 1
ATOM 847 C C . LYS A 1 104 ? -18.410 0.364 29.703 1.00 88.56 104 LYS A C 1
ATOM 849 O O . LYS A 1 104 ? -18.745 0.042 30.844 1.00 88.56 104 LYS A O 1
ATOM 854 N N . ARG A 1 105 ? -17.279 1.038 29.454 1.00 88.25 105 ARG A N 1
ATOM 855 C CA . ARG A 1 105 ? -16.361 1.500 30.511 1.00 88.25 105 ARG A CA 1
ATOM 856 C C . ARG A 1 105 ? -17.027 2.542 31.414 1.00 88.25 105 ARG A C 1
ATOM 858 O O . ARG A 1 105 ? -16.971 2.387 32.630 1.00 88.25 105 ARG A O 1
ATOM 865 N N . SER A 1 106 ? -17.728 3.533 30.850 1.00 8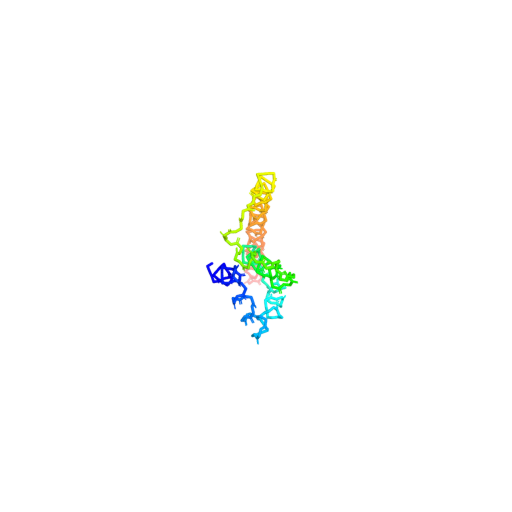3.69 106 SER A N 1
ATOM 866 C CA . SER A 1 106 ? -18.438 4.541 31.654 1.00 83.69 106 SER A CA 1
ATOM 867 C C . SER A 1 106 ? -19.577 3.955 32.491 1.00 83.69 106 SER A C 1
ATOM 869 O O . SER A 1 106 ? -19.755 4.357 33.640 1.00 83.69 106 SER A O 1
ATOM 871 N N . ASP A 1 107 ? -20.322 2.991 31.944 1.00 82.94 107 ASP A N 1
ATOM 872 C CA . ASP A 1 107 ? -21.429 2.337 32.651 1.00 82.94 107 ASP A CA 1
ATOM 873 C C . ASP A 1 107 ? -20.910 1.476 33.821 1.00 82.94 107 ASP A C 1
ATOM 875 O O . ASP A 1 107 ? -21.488 1.480 34.910 1.00 82.94 107 ASP A O 1
ATOM 879 N N . THR A 1 108 ? -19.772 0.795 33.632 1.00 81.75 108 THR A N 1
ATOM 880 C CA . THR A 1 108 ? -19.122 -0.014 34.679 1.00 81.75 108 THR A CA 1
ATOM 881 C C . THR A 1 108 ? -18.593 0.871 35.811 1.00 81.75 108 THR A C 1
ATOM 883 O O . THR A 1 108 ? -18.951 0.653 36.969 1.00 81.75 108 THR A O 1
ATOM 886 N N . GLU A 1 109 ? -17.844 1.932 35.487 1.00 76.06 109 GLU A N 1
ATOM 887 C CA . GLU A 1 109 ? -17.321 2.891 36.474 1.00 76.06 109 GLU A CA 1
ATOM 888 C C . GLU A 1 109 ? -18.430 3.631 37.241 1.00 76.06 109 GLU A C 1
ATOM 890 O O . GLU A 1 109 ? -18.251 3.984 38.408 1.00 76.06 109 GLU A O 1
ATOM 895 N N . GLY A 1 110 ? -19.573 3.897 36.598 1.00 72.44 110 GLY A N 1
ATOM 896 C CA . GLY A 1 110 ? -20.747 4.471 37.256 1.00 72.44 110 GLY A CA 1
ATOM 897 C C . GLY A 1 110 ? -21.362 3.512 38.276 1.00 72.44 110 GLY A C 1
ATOM 898 O O . GLY A 1 110 ? -21.635 3.910 39.410 1.00 72.44 110 GLY A O 1
ATOM 899 N N . SER A 1 111 ? -21.508 2.236 37.905 1.00 70.94 111 SER A N 1
ATOM 900 C CA . SER A 1 111 ? -22.084 1.206 38.777 1.00 70.94 111 SER A CA 1
ATOM 901 C C . SER A 1 111 ? -21.220 0.893 40.008 1.00 70.94 111 SER A C 1
ATOM 903 O O . SER A 1 111 ? -21.755 0.702 41.101 1.00 70.94 111 SER A O 1
ATOM 905 N N . GLU A 1 112 ? -19.890 0.908 39.870 1.00 70.25 112 GLU A N 1
ATOM 906 C CA . GLU A 1 112 ? -18.951 0.685 40.979 1.00 70.25 112 GLU A CA 1
ATOM 907 C C . GLU A 1 112 ? -18.996 1.836 41.999 1.00 70.25 112 GLU A C 1
ATOM 909 O O . GLU A 1 112 ? -19.049 1.596 43.207 1.00 70.25 112 GLU A O 1
ATOM 914 N N . LYS A 1 113 ? -19.081 3.088 41.526 1.00 69.25 113 LYS A N 1
ATOM 915 C CA . LYS A 1 113 ? -19.194 4.279 42.388 1.00 69.25 113 LYS A CA 1
ATOM 916 C C . LYS A 1 113 ? -20.511 4.324 43.169 1.00 69.25 113 LYS A C 1
ATOM 918 O O . LYS A 1 113 ? -20.524 4.751 44.323 1.00 69.25 113 LYS A O 1
ATOM 923 N N . GLU A 1 114 ? -21.619 3.884 42.570 1.00 66.88 114 GLU A N 1
ATOM 924 C CA . GLU A 1 114 ? -22.918 3.805 43.254 1.00 66.88 114 GLU A CA 1
ATOM 925 C C . GLU A 1 114 ? -22.947 2.709 44.332 1.00 66.88 114 GLU A C 1
ATOM 927 O O . GLU A 1 114 ? -23.502 2.923 45.414 1.00 66.88 114 GLU A O 1
ATOM 932 N N . GLN A 1 115 ? -22.313 1.560 44.077 1.00 64.88 115 GLN A N 1
ATOM 933 C CA . GLN A 1 115 ? -22.189 0.477 45.059 1.00 64.88 115 GLN A CA 1
ATOM 934 C C . GLN A 1 115 ? -21.296 0.871 46.244 1.00 64.88 115 GLN A C 1
ATOM 936 O O . GLN A 1 115 ? -21.655 0.602 47.392 1.00 64.88 115 GLN A O 1
ATOM 941 N N . GLU A 1 116 ? -20.180 1.562 45.995 1.00 62.91 116 GLU A N 1
ATOM 942 C CA . GLU A 1 116 ? -19.289 2.063 47.049 1.00 62.91 116 GLU A CA 1
ATOM 943 C C . GLU A 1 116 ? -19.985 3.121 47.926 1.00 62.91 116 GLU A C 1
ATOM 945 O O . GLU A 1 116 ? -19.915 3.056 49.153 1.00 62.91 116 GLU A O 1
ATOM 950 N N . ALA A 1 117 ? -20.756 4.038 47.330 1.00 69.00 117 ALA A N 1
ATOM 951 C CA . ALA A 1 117 ? -21.541 5.028 48.073 1.00 69.00 117 ALA A CA 1
ATOM 952 C C . ALA A 1 117 ? -22.693 4.408 48.895 1.00 69.00 117 ALA A C 1
ATOM 954 O O . ALA A 1 117 ? -23.070 4.945 49.941 1.00 69.00 117 ALA A O 1
ATOM 955 N N . GLY A 1 118 ? -23.252 3.282 48.439 1.00 65.25 118 GLY A N 1
ATOM 956 C CA . GLY A 1 118 ? -24.305 2.538 49.134 1.00 65.25 118 GLY A CA 1
ATOM 957 C C . GLY A 1 118 ? -23.823 1.751 50.359 1.00 65.25 118 GLY A C 1
ATOM 958 O O . GLY A 1 118 ? -24.608 1.549 51.283 1.00 65.25 118 GLY A O 1
ATOM 959 N N . LEU A 1 119 ? -22.546 1.349 50.399 1.00 59.69 119 LEU A N 1
ATOM 960 C CA . LEU A 1 119 ? -21.938 0.615 51.521 1.00 59.69 119 LEU A CA 1
ATOM 961 C C . LEU A 1 119 ? -21.495 1.511 52.696 1.00 59.69 119 LEU A C 1
ATOM 963 O O . LEU A 1 119 ? -21.159 0.992 53.757 1.00 59.69 119 LEU A O 1
ATOM 967 N N . ILE A 1 120 ? -21.481 2.839 52.524 1.00 58.41 120 ILE A N 1
ATOM 968 C CA . ILE A 1 120 ? -21.008 3.812 53.534 1.00 58.41 120 ILE A CA 1
ATOM 969 C C . ILE A 1 120 ? -22.153 4.304 54.463 1.00 58.41 120 ILE A C 1
ATOM 971 O O . ILE A 1 120 ? -21.961 5.209 55.275 1.00 58.41 120 ILE A O 1
ATOM 975 N N . ARG A 1 121 ? -23.353 3.709 54.399 1.00 52.09 121 ARG A N 1
ATOM 976 C CA . ARG A 1 121 ? -24.468 3.975 55.336 1.00 52.09 121 ARG A CA 1
ATOM 977 C C . ARG A 1 121 ? -24.658 2.848 56.339 1.00 52.09 121 ARG A C 1
ATOM 979 O O . ARG A 1 121 ? -24.959 3.186 57.505 1.00 52.09 121 ARG A O 1
#

Sequence (121 aa):
MLLETLLLLTATKAGRDIFEKKSVYPIMREFHKWETDVHVTAACEKLVEVLIGDEPEPGMENLLEVDIPEEVEEKLTKADAREQEELEKEQERMKQEEEEEKKKRSDTEGSEKEQEAGLIR

pLDDT: mean 91.56, std 9.62, range [52.09, 97.81]

Secondary structure (DSSP, 8-state):
-HHHHHHHHTTBHHHHHHHHHTTHHHHHHHHHHH---HHHHHHHHHHHHHHHSPPPPTT--BTTSPPPPHHHHHHHHHHHHHHHHHHHHHHHHHHHHHHHHHHHHHHHHHHHHHHHHHTT-